Protein AF-A0A520GI30-F1 (afdb_monomer_lite)

Sequence (69 aa):
MNASSDHQAIDSRFEDADGFYEQLLDAHAGLTREQSEALNARLVLLLANEVGDARRLAACLAAARAAGG

Structure (mmCIF, N/CA/C/O backbone):
data_AF-A0A520GI30-F1
#
_entry.id   AF-A0A520GI30-F1
#
loop_
_atom_site.group_PDB
_atom_site.id
_atom_site.type_symbol
_atom_site.label_atom_id
_atom_site.label_alt_id
_atom_site.label_comp_id
_atom_site.label_asym_id
_atom_site.label_entity_id
_atom_site.label_seq_id
_atom_site.pdbx_PDB_ins_code
_atom_site.Cartn_x
_atom_si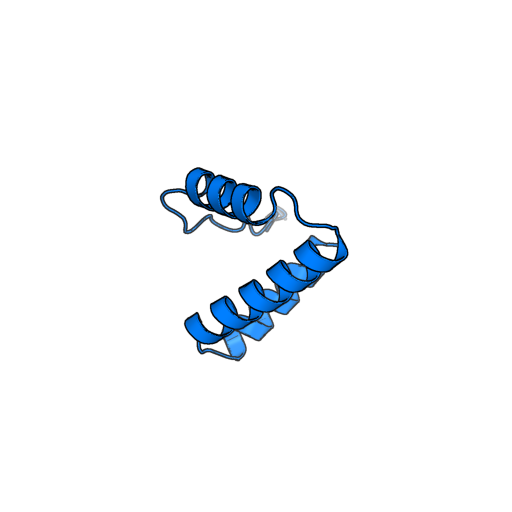te.Cartn_y
_atom_site.Cartn_z
_atom_site.occupancy
_atom_site.B_iso_or_equiv
_atom_site.auth_seq_id
_atom_site.auth_comp_id
_atom_site.auth_asym_id
_atom_site.auth_atom_id
_atom_site.pdbx_PDB_model_num
ATOM 1 N N . MET A 1 1 ? 18.506 28.724 -17.756 1.00 45.81 1 MET A N 1
ATOM 2 C CA . MET A 1 1 ? 18.048 27.924 -16.604 1.00 45.81 1 MET A CA 1
ATOM 3 C C . MET A 1 1 ? 16.535 28.022 -16.516 1.00 45.81 1 MET A C 1
ATOM 5 O O . MET A 1 1 ? 16.050 29.065 -16.106 1.00 45.81 1 MET A O 1
ATOM 9 N N . ASN A 1 2 ? 15.795 26.990 -16.918 1.00 34.88 2 ASN A N 1
ATOM 10 C CA . ASN A 1 2 ? 14.431 26.810 -16.427 1.00 34.88 2 ASN A CA 1
ATOM 11 C C . ASN A 1 2 ? 14.417 25.465 -15.711 1.00 34.88 2 ASN A C 1
ATOM 13 O O . ASN A 1 2 ? 14.734 24.445 -16.324 1.00 34.88 2 ASN A O 1
ATOM 17 N N . ALA A 1 3 ? 14.186 25.505 -14.402 1.00 47.28 3 ALA A N 1
ATOM 18 C CA . ALA A 1 3 ? 14.077 24.324 -13.572 1.00 47.28 3 ALA A CA 1
ATOM 19 C C . ALA A 1 3 ? 12.893 23.512 -14.101 1.00 47.28 3 ALA A C 1
ATOM 21 O O . ALA A 1 3 ? 11.741 23.912 -13.952 1.00 47.28 3 ALA A O 1
ATOM 22 N N . SER A 1 4 ? 13.190 22.410 -14.789 1.00 48.19 4 SER A N 1
ATOM 23 C CA . SER A 1 4 ? 12.189 21.387 -15.051 1.00 48.19 4 SER A CA 1
ATOM 24 C C . SER A 1 4 ? 11.840 20.813 -13.688 1.00 48.19 4 SER A C 1
ATOM 26 O O . SER A 1 4 ? 12.633 20.079 -13.100 1.00 48.19 4 SER A O 1
ATOM 28 N N . SER A 1 5 ? 10.716 21.264 -13.138 1.00 52.72 5 SER A N 1
ATOM 29 C CA . SER A 1 5 ? 10.080 20.646 -11.986 1.00 52.72 5 SER A CA 1
ATOM 30 C C . SER A 1 5 ? 9.670 19.241 -12.399 1.00 52.72 5 SER A C 1
ATOM 32 O O . SER A 1 5 ? 8.548 19.015 -12.839 1.00 52.72 5 SER A O 1
ATOM 34 N N . ASP A 1 6 ? 10.609 18.309 -12.280 1.00 47.41 6 ASP A N 1
ATOM 35 C CA . ASP A 1 6 ? 10.384 16.872 -12.365 1.00 47.41 6 ASP A CA 1
ATOM 36 C C . ASP A 1 6 ? 9.700 16.439 -11.058 1.00 47.41 6 ASP A C 1
ATOM 38 O O . ASP A 1 6 ? 10.246 15.727 -10.221 1.00 47.41 6 ASP A O 1
ATOM 42 N N . HIS A 1 7 ? 8.495 16.962 -10.810 1.00 47.81 7 HIS A N 1
ATOM 43 C CA . HIS A 1 7 ? 7.547 16.200 -10.016 1.00 47.81 7 HIS A CA 1
ATOM 44 C C . HIS A 1 7 ? 7.160 15.056 -10.937 1.00 47.81 7 HIS A C 1
ATOM 46 O O . HIS A 1 7 ? 6.331 15.249 -11.825 1.00 47.81 7 HIS A O 1
ATOM 52 N N . GLN A 1 8 ? 7.803 13.897 -10.773 1.00 49.34 8 GLN A N 1
ATOM 53 C CA . GLN A 1 8 ? 7.262 12.639 -11.269 1.00 49.34 8 GLN A CA 1
ATOM 54 C C . GLN A 1 8 ? 5.878 12.487 -10.639 1.00 49.34 8 GLN A C 1
ATOM 56 O O . GLN A 1 8 ? 5.714 11.896 -9.572 1.00 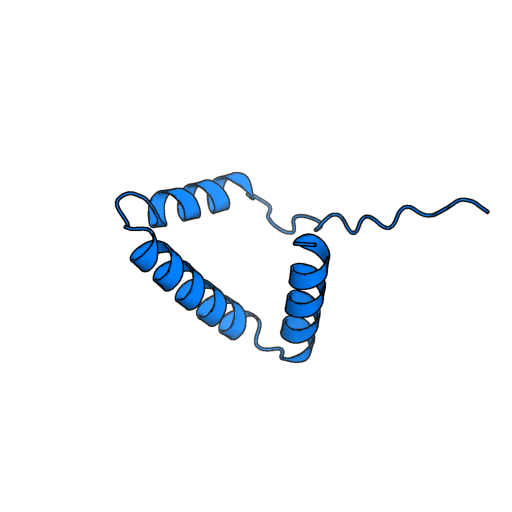49.34 8 GLN A O 1
ATOM 61 N N . ALA A 1 9 ? 4.875 13.078 -11.286 1.00 45.56 9 ALA A N 1
ATOM 62 C CA . ALA A 1 9 ? 3.509 12.656 -11.143 1.00 45.56 9 ALA A CA 1
ATOM 63 C C . ALA A 1 9 ? 3.558 11.162 -11.434 1.00 45.56 9 ALA A C 1
ATOM 65 O O . ALA A 1 9 ? 4.074 10.737 -12.469 1.00 45.56 9 ALA A O 1
ATOM 66 N N . ILE A 1 10 ? 3.132 10.362 -10.464 1.00 53.75 10 ILE A N 1
ATOM 67 C CA . ILE A 1 10 ? 2.854 8.960 -10.705 1.00 53.75 10 ILE A CA 1
ATOM 68 C C . ILE A 1 10 ? 1.764 8.996 -11.779 1.00 53.75 10 ILE A C 1
ATOM 70 O O . ILE A 1 10 ? 0.604 9.228 -11.453 1.00 53.75 10 ILE A O 1
ATOM 74 N N . ASP A 1 11 ? 2.139 8.923 -13.059 1.00 47.06 11 ASP A N 1
ATOM 75 C CA . ASP A 1 11 ? 1.180 8.866 -14.154 1.00 47.06 11 ASP A CA 1
ATOM 76 C C . ASP A 1 11 ? 0.279 7.679 -13.840 1.00 47.06 11 ASP A C 1
ATOM 78 O O . ASP A 1 11 ? 0.731 6.526 -13.846 1.00 47.06 11 ASP A O 1
ATOM 82 N N . SER A 1 12 ? -0.965 7.971 -13.452 1.00 53.69 12 SER A N 1
ATOM 83 C CA . SER A 1 12 ? -1.923 6.950 -13.063 1.00 53.69 12 SER A CA 1
ATOM 84 C C . SER A 1 12 ? -2.157 6.088 -14.293 1.00 53.69 12 SER A C 1
ATOM 86 O O . SER A 1 12 ? -2.852 6.476 -15.225 1.00 53.69 12 SER A O 1
ATOM 88 N N . ARG A 1 13 ? -1.533 4.908 -14.321 1.00 63.91 13 ARG A N 1
ATOM 89 C CA . ARG A 1 13 ? -1.748 3.901 -15.371 1.00 63.91 13 ARG A CA 1
ATOM 90 C C . ARG A 1 13 ? -3.106 3.208 -15.242 1.00 63.91 13 ARG A C 1
ATOM 92 O O . ARG A 1 13 ? -3.380 2.277 -15.990 1.00 63.9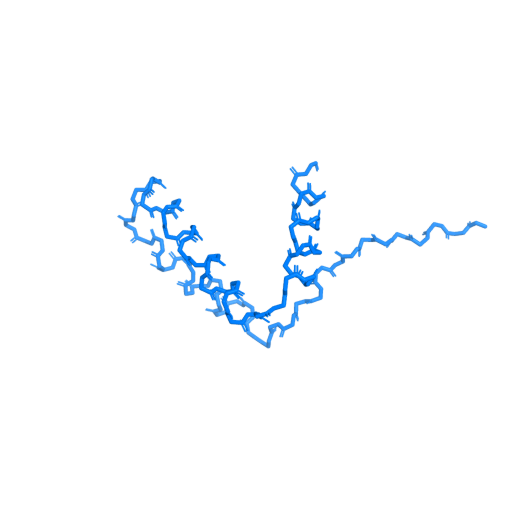1 13 ARG A O 1
ATOM 99 N N . PHE A 1 14 ? -3.912 3.614 -14.267 1.00 60.09 14 PHE A N 1
ATOM 100 C CA . PHE A 1 14 ? -5.231 3.074 -14.005 1.00 60.09 14 PHE A CA 1
ATOM 101 C C . PHE A 1 14 ? -6.267 3.809 -14.855 1.00 60.09 14 PHE A C 1
ATOM 103 O O . PHE A 1 14 ? -6.426 5.019 -14.717 1.00 60.09 14 PHE A O 1
ATOM 110 N N . GLU A 1 15 ? -6.983 3.066 -15.703 1.00 66.88 15 GLU A N 1
ATOM 111 C CA . GLU A 1 15 ? -8.195 3.566 -16.372 1.00 66.88 15 GLU A CA 1
ATOM 112 C C . GLU A 1 15 ? -9.307 3.891 -15.361 1.00 66.88 15 GLU A C 1
ATOM 114 O O . GLU A 1 15 ? -10.102 4.791 -15.605 1.00 66.88 15 GLU A O 1
ATOM 119 N N . ASP A 1 16 ? -9.320 3.206 -14.212 1.00 79.00 16 ASP A N 1
ATOM 120 C CA . ASP A 1 16 ? -10.257 3.428 -13.108 1.00 79.00 16 ASP A CA 1
ATOM 121 C C . ASP A 1 16 ? -9.511 3.435 -11.762 1.00 79.00 16 ASP A C 1
ATOM 123 O O . ASP A 1 16 ? -9.452 2.445 -11.029 1.00 79.00 16 ASP A O 1
ATOM 127 N N . ALA A 1 17 ? -8.834 4.550 -11.481 1.00 77.62 17 ALA A N 1
ATOM 128 C CA . ALA A 1 17 ? -8.097 4.726 -10.230 1.00 77.62 17 ALA A CA 1
ATOM 129 C C . ALA A 1 17 ? -9.043 4.809 -9.019 1.00 77.62 17 ALA A C 1
ATOM 131 O O . ALA A 1 17 ? -8.718 4.288 -7.950 1.00 77.62 17 ALA A O 1
ATOM 132 N N . ASP A 1 18 ? -10.211 5.423 -9.210 1.00 83.06 18 ASP A N 1
ATOM 133 C CA . ASP A 1 18 ? -11.207 5.637 -8.162 1.00 83.06 18 ASP A CA 1
ATOM 134 C C . ASP A 1 18 ? -11.834 4.305 -7.732 1.00 83.06 18 ASP A C 1
ATOM 136 O O . ASP A 1 18 ? -11.851 3.992 -6.541 1.00 83.06 18 ASP A O 1
ATOM 140 N N . GLY A 1 19 ? -12.232 3.453 -8.684 1.00 89.06 19 GLY A N 1
ATOM 141 C CA . GLY A 1 19 ? -12.799 2.137 -8.389 1.00 89.06 19 GLY A CA 1
ATOM 142 C C . GLY A 1 19 ? -11.813 1.180 -7.714 1.00 89.06 19 GLY A C 1
ATOM 143 O O . GLY A 1 19 ? -12.209 0.355 -6.886 1.00 89.06 19 GLY A O 1
ATOM 144 N N . PHE A 1 20 ? -10.511 1.279 -8.005 1.00 86.69 20 PHE A N 1
ATOM 145 C CA . PHE A 1 20 ? -9.503 0.529 -7.246 1.00 86.69 20 PHE A CA 1
ATOM 146 C C . PHE A 1 20 ? -9.350 1.068 -5.817 1.00 86.69 20 PHE A C 1
ATOM 148 O O . PHE A 1 20 ? -9.215 0.285 -4.875 1.00 86.69 20 PHE A O 1
ATOM 155 N N . TYR A 1 21 ? -9.389 2.391 -5.642 1.00 86.94 21 TYR A N 1
ATOM 156 C CA . TYR A 1 21 ? -9.280 3.009 -4.323 1.00 86.94 21 TYR A CA 1
ATOM 157 C C . TYR A 1 21 ? -10.470 2.650 -3.423 1.00 86.94 21 TYR A C 1
ATOM 159 O O . TYR A 1 21 ? -10.263 2.313 -2.258 1.00 86.94 21 TYR A O 1
ATOM 167 N N . GLU A 1 22 ? -11.692 2.634 -3.962 1.00 94.00 22 GLU A N 1
ATOM 168 C CA . GLU A 1 22 ? -12.885 2.165 -3.243 1.00 94.00 22 GLU A CA 1
ATOM 169 C C . GLU A 1 22 ? -12.743 0.705 -2.795 1.00 94.00 22 GLU A C 1
ATOM 171 O O . GLU A 1 22 ? -12.909 0.407 -1.614 1.00 94.00 22 GLU A O 1
ATOM 176 N N . GLN A 1 23 ? -12.329 -0.195 -3.693 1.00 93.94 23 GLN A N 1
ATOM 177 C CA . GLN A 1 23 ? -12.095 -1.604 -3.345 1.00 93.94 23 GLN A CA 1
ATOM 178 C C . GLN A 1 23 ? -11.037 -1.772 -2.249 1.00 93.94 23 GLN A C 1
ATOM 180 O O . GLN A 1 23 ? -11.162 -2.647 -1.388 1.00 93.94 23 GLN A O 1
ATOM 185 N N . LEU A 1 24 ? -9.991 -0.943 -2.266 1.00 94.00 24 LEU A N 1
ATOM 186 C CA . LEU A 1 24 ? -8.967 -0.954 -1.229 1.00 94.00 24 LEU A CA 1
ATOM 187 C C . LEU A 1 24 ? -9.535 -0.486 0.118 1.00 94.00 24 LEU A C 1
ATOM 189 O O . LEU A 1 24 ? -9.284 -1.132 1.133 1.00 94.00 24 LEU A O 1
ATOM 193 N N . LEU A 1 25 ? -10.321 0.595 0.139 1.00 94.56 25 LEU A N 1
ATOM 194 C CA . LEU A 1 25 ? -10.986 1.082 1.353 1.00 94.56 25 LEU A CA 1
ATOM 195 C C . LEU A 1 25 ? -11.938 0.035 1.939 1.00 94.56 25 LEU A C 1
ATOM 197 O O . LEU A 1 25 ? -11.886 -0.235 3.141 1.00 94.56 25 LEU A O 1
ATOM 201 N N . ASP A 1 26 ? -12.751 -0.595 1.094 1.00 97.06 26 ASP A N 1
ATOM 202 C CA . ASP A 1 26 ? -13.676 -1.651 1.500 1.00 97.06 26 ASP A CA 1
ATOM 203 C C . ASP A 1 26 ? -12.935 -2.857 2.087 1.00 97.06 26 ASP A C 1
ATOM 205 O O . ASP A 1 26 ? -13.359 -3.419 3.098 1.00 97.06 26 ASP A O 1
ATOM 209 N N . ALA A 1 27 ? -11.778 -3.218 1.524 1.00 96.94 27 ALA A N 1
ATOM 210 C CA . ALA A 1 27 ? -10.940 -4.290 2.059 1.00 96.94 27 ALA A CA 1
ATOM 211 C C . ALA A 1 27 ? -10.397 -3.988 3.471 1.00 96.94 27 ALA A C 1
ATOM 213 O O . ALA A 1 27 ? -10.096 -4.917 4.225 1.00 96.94 27 ALA A O 1
ATOM 214 N N . HIS A 1 28 ? -10.289 -2.710 3.848 1.00 97.69 28 HIS A N 1
ATOM 215 C CA . HIS A 1 28 ? -9.895 -2.274 5.189 1.00 97.69 28 HIS A CA 1
ATOM 216 C C . HIS A 1 28 ? -11.069 -2.112 6.165 1.00 97.69 28 HIS A C 1
ATOM 218 O O . HIS A 1 28 ? -10.843 -2.000 7.376 1.00 97.69 28 HIS A O 1
ATOM 224 N N . ALA A 1 29 ? -12.313 -2.098 5.685 1.00 97.12 29 ALA A N 1
ATOM 225 C CA . ALA A 1 29 ? -13.477 -1.837 6.520 1.00 97.12 29 ALA A CA 1
ATOM 226 C C . ALA A 1 29 ? -13.611 -2.873 7.654 1.00 97.12 29 ALA A C 1
ATOM 228 O O . ALA A 1 29 ? -13.632 -4.083 7.439 1.00 97.12 29 ALA A O 1
ATOM 229 N N . GLY A 1 30 ? -13.701 -2.386 8.895 1.00 96.94 30 GLY A N 1
ATOM 230 C CA . GLY A 1 30 ? -13.841 -3.229 10.088 1.00 96.94 30 GLY A CA 1
ATOM 231 C C . GLY A 1 30 ? -12.550 -3.895 10.580 1.00 96.94 30 GLY A C 1
ATOM 232 O O . GLY A 1 30 ? -12.595 -4.600 11.589 1.00 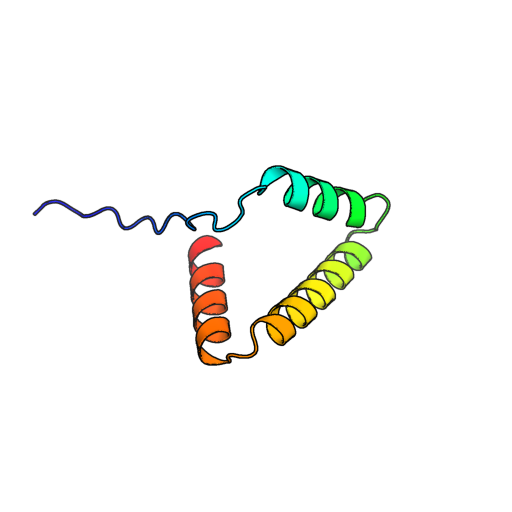96.94 30 GLY A O 1
ATOM 233 N N . LEU A 1 31 ? -11.407 -3.666 9.925 1.00 98.25 31 LEU A N 1
ATOM 234 C CA . LEU A 1 31 ? -10.111 -4.158 10.389 1.00 98.25 31 LEU A CA 1
ATOM 235 C C . LEU A 1 31 ? -9.528 -3.262 11.487 1.00 98.25 31 LEU A C 1
ATOM 237 O O . LEU A 1 31 ? -9.631 -2.036 11.442 1.00 98.25 31 LEU A O 1
ATOM 241 N N . THR A 1 32 ? -8.825 -3.866 12.448 1.00 98.38 32 THR A N 1
ATOM 242 C CA . THR A 1 32 ? -7.929 -3.102 13.325 1.00 98.38 32 THR A CA 1
ATOM 243 C C . THR A 1 32 ? -6.748 -2.549 12.529 1.00 98.38 32 THR A C 1
ATOM 245 O O . THR A 1 32 ? -6.482 -2.945 11.387 1.00 98.38 32 THR A O 1
ATOM 248 N N . ARG A 1 33 ? -5.984 -1.649 13.148 1.00 97.12 33 ARG A N 1
ATOM 249 C CA . ARG A 1 33 ? -4.762 -1.111 12.549 1.00 97.12 33 ARG A CA 1
ATOM 250 C C . ARG A 1 33 ? -3.764 -2.219 12.211 1.00 97.12 33 ARG A C 1
ATOM 252 O O . ARG A 1 33 ? -3.265 -2.267 11.096 1.00 97.12 33 ARG A O 1
ATOM 259 N N . GLU A 1 34 ? -3.544 -3.153 13.129 1.00 98.12 34 GLU A N 1
ATOM 260 C CA . GLU A 1 34 ? -2.609 -4.269 12.950 1.00 98.12 34 GLU A CA 1
ATOM 261 C C . GLU A 1 34 ? -3.075 -5.212 11.827 1.00 98.12 34 GLU A C 1
ATOM 263 O O . GLU A 1 34 ? -2.274 -5.693 11.026 1.00 98.12 34 GLU A O 1
ATOM 268 N N . GLN A 1 35 ? -4.386 -5.447 11.720 1.00 98.12 35 GLN A N 1
ATOM 269 C CA . GLN A 1 35 ? -4.965 -6.230 10.626 1.00 98.12 35 GLN A CA 1
ATOM 270 C C . GLN A 1 35 ? -4.831 -5.518 9.275 1.00 98.12 35 GLN A C 1
ATOM 272 O O . GLN A 1 35 ? -4.520 -6.169 8.277 1.00 98.12 35 GLN A O 1
ATOM 277 N N . SER A 1 36 ? -5.014 -4.197 9.251 1.00 98.12 36 SER A N 1
ATOM 278 C CA . SER A 1 36 ? -4.816 -3.360 8.064 1.00 98.12 36 SER A CA 1
ATOM 279 C C . SER A 1 36 ? -3.355 -3.343 7.612 1.00 98.12 36 SER A C 1
ATOM 281 O O . SER A 1 36 ? -3.074 -3.518 6.430 1.00 98.12 36 SER A O 1
ATOM 283 N N . GLU A 1 37 ? -2.406 -3.222 8.542 1.00 97.88 37 GLU A N 1
ATOM 284 C CA . GLU A 1 37 ? -0.969 -3.331 8.258 1.00 97.88 37 GLU A CA 1
ATOM 285 C C . GLU A 1 37 ? -0.627 -4.712 7.671 1.00 97.88 37 GLU A C 1
ATOM 287 O O . GLU A 1 37 ? 0.077 -4.814 6.662 1.00 97.88 37 GLU A O 1
ATOM 292 N N . ALA A 1 38 ? -1.191 -5.785 8.237 1.00 98.00 38 ALA A N 1
ATOM 293 C CA . ALA A 1 38 ? -1.014 -7.138 7.719 1.00 98.00 38 ALA A CA 1
ATOM 294 C C . ALA A 1 38 ? -1.663 -7.344 6.338 1.00 98.00 38 ALA A C 1
ATOM 296 O O . ALA A 1 38 ? -1.158 -8.137 5.538 1.00 98.00 38 ALA A O 1
ATOM 297 N N . LEU A 1 39 ? -2.797 -6.695 6.052 1.00 98.19 39 LEU A N 1
ATOM 298 C CA . LEU A 1 39 ? -3.416 -6.693 4.723 1.00 98.19 39 LEU A CA 1
ATOM 299 C C . LEU A 1 39 ? -2.499 -6.005 3.709 1.00 98.19 39 LEU A C 1
ATOM 301 O O . LEU A 1 39 ? -2.182 -6.602 2.682 1.00 98.19 39 LEU A O 1
ATOM 305 N N . ASN A 1 40 ? -1.985 -4.820 4.044 1.00 96.69 40 ASN A N 1
ATOM 306 C CA . ASN A 1 40 ? -1.074 -4.063 3.187 1.00 96.69 40 ASN A CA 1
ATOM 307 C C . ASN A 1 40 ? 0.201 -4.845 2.865 1.00 96.69 40 ASN A C 1
ATOM 309 O O . ASN A 1 40 ? 0.598 -4.925 1.704 1.00 96.69 40 ASN A O 1
ATOM 313 N N . ALA A 1 41 ? 0.816 -5.487 3.861 1.00 96.69 41 ALA A N 1
ATOM 314 C CA . ALA A 1 41 ? 2.004 -6.310 3.640 1.00 96.69 41 ALA A CA 1
ATOM 315 C C . ALA A 1 41 ? 1.735 -7.467 2.660 1.00 96.69 41 ALA A C 1
ATOM 317 O O . ALA A 1 41 ? 2.535 -7.718 1.758 1.00 96.69 41 ALA A O 1
ATOM 318 N N . ARG A 1 42 ? 0.589 -8.148 2.798 1.00 97.88 42 ARG A N 1
ATOM 319 C CA . ARG A 1 42 ? 0.178 -9.222 1.879 1.00 97.88 42 ARG A CA 1
ATOM 320 C C . ARG A 1 42 ? -0.083 -8.695 0.471 1.00 97.88 42 ARG A C 1
ATOM 322 O O . ARG A 1 42 ? 0.404 -9.292 -0.484 1.00 97.88 42 ARG A O 1
ATOM 329 N N . LEU A 1 43 ? -0.794 -7.576 0.345 1.00 96.62 43 LEU A N 1
ATOM 330 C CA . LEU A 1 43 ? -1.074 -6.948 -0.944 1.00 96.62 43 LEU A CA 1
ATOM 331 C C . LEU A 1 43 ? 0.219 -6.558 -1.672 1.00 96.62 43 LEU A C 1
ATOM 333 O O . LEU A 1 43 ? 0.378 -6.883 -2.844 1.00 96.62 43 LEU A O 1
ATOM 337 N N . VAL A 1 44 ? 1.179 -5.945 -0.971 1.00 94.50 44 VAL A N 1
ATOM 338 C CA . VAL A 1 44 ? 2.492 -5.590 -1.539 1.00 94.50 44 VAL A CA 1
ATOM 339 C C . VAL A 1 44 ? 3.229 -6.823 -2.065 1.00 94.50 44 VAL A C 1
ATOM 341 O O . VAL A 1 44 ? 3.785 -6.771 -3.159 1.00 94.50 44 VAL A O 1
ATOM 344 N N . LEU A 1 45 ? 3.221 -7.939 -1.329 1.00 95.44 45 LEU A N 1
ATOM 345 C CA . LEU A 1 45 ? 3.865 -9.182 -1.772 1.00 95.44 45 LEU A CA 1
ATOM 346 C C . LEU A 1 45 ? 3.193 -9.781 -3.013 1.00 95.44 45 LEU A C 1
ATOM 348 O O . LEU A 1 45 ? 3.891 -10.226 -3.922 1.00 95.44 45 LEU A O 1
ATOM 352 N N . LEU A 1 46 ? 1.859 -9.772 -3.067 1.00 96.31 46 LEU A N 1
ATOM 353 C CA . LEU A 1 46 ? 1.108 -10.249 -4.230 1.00 96.31 46 LEU A CA 1
ATOM 354 C C . LEU A 1 46 ? 1.406 -9.392 -5.462 1.00 96.31 46 LEU A C 1
ATOM 356 O O . LEU A 1 46 ? 1.790 -9.927 -6.495 1.00 96.31 46 LEU A O 1
ATOM 360 N N . LEU A 1 47 ? 1.337 -8.065 -5.338 1.00 93.88 47 LEU A N 1
ATOM 361 C CA . LEU A 1 47 ? 1.683 -7.150 -6.429 1.00 93.88 47 LEU A CA 1
ATOM 362 C C . LEU A 1 47 ? 3.143 -7.313 -6.868 1.00 93.88 47 LEU A C 1
ATOM 364 O O . LEU A 1 47 ? 3.439 -7.271 -8.060 1.00 93.88 47 LEU A O 1
ATOM 368 N N . ALA A 1 48 ? 4.063 -7.538 -5.928 1.00 93.81 48 ALA A N 1
ATOM 369 C CA . ALA A 1 48 ? 5.460 -7.790 -6.256 1.00 93.81 48 ALA A CA 1
ATOM 370 C C . ALA A 1 48 ? 5.644 -9.079 -7.070 1.00 93.81 48 ALA A C 1
ATOM 372 O O . ALA A 1 48 ? 6.436 -9.099 -8.015 1.00 93.81 48 ALA A O 1
ATOM 373 N N . ASN A 1 49 ? 4.890 -10.127 -6.732 1.00 95.00 49 ASN A N 1
ATOM 374 C CA . ASN A 1 49 ? 4.854 -11.366 -7.500 1.00 95.00 49 ASN A CA 1
ATOM 375 C C . ASN A 1 49 ? 4.294 -11.144 -8.915 1.00 95.00 49 ASN A C 1
ATOM 377 O O . ASN A 1 49 ? 4.911 -11.599 -9.874 1.00 95.00 49 ASN A O 1
ATOM 381 N N . GLU A 1 50 ? 3.198 -10.392 -9.056 1.00 94.75 50 GLU A N 1
ATOM 382 C CA . GLU A 1 50 ? 2.616 -10.060 -10.368 1.00 94.75 50 GLU A CA 1
ATOM 383 C C . GLU A 1 50 ? 3.579 -9.253 -11.256 1.00 94.75 50 GLU A C 1
ATOM 385 O O . GLU A 1 50 ? 3.624 -9.442 -12.471 1.00 94.75 50 GLU A O 1
ATOM 390 N N . VAL A 1 51 ? 4.389 -8.365 -10.667 1.00 94.12 51 VAL A N 1
ATOM 391 C CA . VAL A 1 51 ? 5.394 -7.587 -11.413 1.00 94.12 51 VAL A CA 1
ATOM 392 C C . VAL A 1 51 ? 6.542 -8.468 -11.920 1.00 94.12 51 VAL A C 1
ATOM 394 O O . VAL A 1 51 ? 7.051 -8.221 -13.014 1.00 94.12 51 VAL A O 1
ATOM 397 N N . GLY A 1 52 ? 6.997 -9.446 -11.128 1.00 92.94 52 GLY A N 1
ATOM 398 C CA . GLY A 1 52 ? 8.000 -10.446 -11.527 1.00 92.94 52 GLY A CA 1
ATOM 399 C C . GLY A 1 52 ? 9.412 -9.927 -11.867 1.00 92.94 52 GLY A C 1
ATOM 400 O O . GLY A 1 5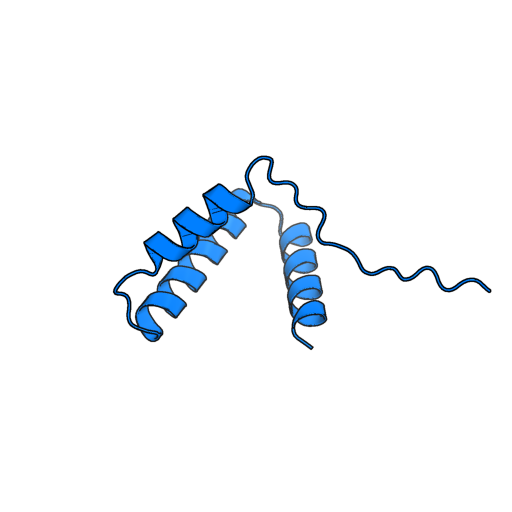2 ? 10.279 -10.719 -12.230 1.00 92.94 52 GLY A O 1
ATOM 401 N N . ASP A 1 53 ? 9.682 -8.621 -11.750 1.00 95.31 53 ASP A N 1
ATOM 402 C CA . ASP A 1 53 ? 10.970 -7.992 -12.090 1.00 95.31 53 ASP A CA 1
ATOM 403 C C . ASP A 1 53 ? 11.578 -7.262 -10.883 1.00 95.31 53 ASP A C 1
ATOM 405 O O . ASP A 1 53 ? 11.147 -6.173 -10.492 1.00 95.31 53 ASP A O 1
ATOM 409 N N . ALA A 1 54 ? 12.655 -7.834 -10.337 1.00 91.56 54 ALA A N 1
ATOM 410 C CA . ALA A 1 54 ? 13.367 -7.297 -9.179 1.00 91.56 54 ALA A CA 1
ATOM 411 C C . ALA A 1 54 ? 13.913 -5.870 -9.386 1.00 91.56 54 ALA A C 1
ATOM 413 O O . ALA A 1 54 ? 13.976 -5.096 -8.431 1.00 91.56 54 ALA A O 1
ATOM 414 N N . ARG A 1 55 ? 14.282 -5.482 -10.616 1.00 94.19 55 ARG A N 1
ATOM 415 C CA . ARG A 1 55 ? 14.784 -4.124 -10.899 1.00 94.19 55 ARG A CA 1
ATOM 416 C C . ARG A 1 55 ? 13.660 -3.100 -10.853 1.00 94.19 55 ARG A C 1
ATOM 418 O O . ARG A 1 55 ? 13.856 -2.004 -10.333 1.00 94.19 55 ARG A O 1
ATOM 425 N N . ARG A 1 56 ? 12.476 -3.461 -11.359 1.00 93.44 56 ARG A N 1
ATOM 426 C CA . ARG A 1 56 ? 11.279 -2.612 -11.259 1.00 93.44 56 ARG A CA 1
ATOM 427 C C . ARG A 1 56 ? 10.861 -2.437 -9.806 1.00 93.44 56 ARG A C 1
ATOM 429 O O . ARG A 1 56 ? 10.625 -1.312 -9.383 1.00 93.44 56 ARG A O 1
ATOM 436 N N . LEU A 1 57 ? 10.865 -3.519 -9.029 1.00 93.88 57 LEU A N 1
ATOM 437 C CA . LEU A 1 57 ? 10.562 -3.465 -7.597 1.00 93.88 57 LEU A CA 1
ATOM 438 C C . LEU A 1 57 ? 11.546 -2.571 -6.831 1.00 93.88 57 LEU A C 1
ATOM 440 O O . LEU A 1 57 ? 11.120 -1.755 -6.017 1.00 93.88 57 LEU A O 1
ATOM 444 N N . ALA A 1 58 ? 12.846 -2.653 -7.131 1.00 94.25 58 ALA A N 1
ATOM 445 C CA . ALA A 1 58 ? 13.850 -1.773 -6.533 1.00 94.25 58 ALA A CA 1
ATOM 446 C C . ALA A 1 58 ? 13.603 -0.288 -6.860 1.00 94.25 58 ALA A C 1
ATOM 448 O O . ALA A 1 58 ? 13.708 0.561 -5.975 1.00 94.25 58 ALA A O 1
ATOM 449 N N . ALA A 1 59 ? 13.22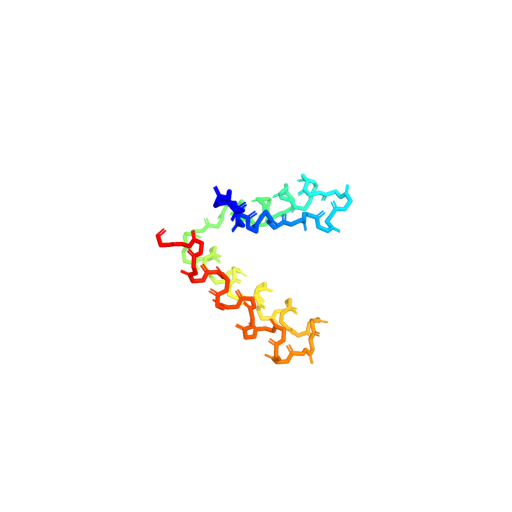4 0.026 -8.104 1.00 93.25 59 ALA A N 1
ATOM 450 C CA . ALA A 1 59 ? 12.864 1.386 -8.501 1.00 93.25 59 ALA A CA 1
ATOM 451 C C . ALA A 1 59 ? 11.601 1.885 -7.774 1.00 93.25 59 ALA A C 1
ATOM 453 O O . ALA A 1 59 ? 11.594 3.007 -7.269 1.00 93.25 59 ALA A O 1
ATOM 454 N N . CYS A 1 60 ? 10.567 1.045 -7.645 1.00 91.94 60 CYS A N 1
ATOM 455 C CA . CYS A 1 60 ? 9.360 1.369 -6.880 1.00 91.94 60 CYS A CA 1
ATOM 456 C C . CYS A 1 60 ? 9.673 1.654 -5.403 1.00 91.94 60 CYS A C 1
ATOM 458 O O . CYS A 1 60 ? 9.164 2.625 -4.850 1.00 91.94 60 CYS A O 1
ATOM 460 N N . LEU A 1 61 ? 10.541 0.855 -4.770 1.00 92.81 61 LEU A N 1
ATOM 461 C CA . LEU A 1 61 ? 10.964 1.077 -3.382 1.00 92.81 61 LEU A CA 1
ATOM 462 C C . LEU A 1 61 ? 11.718 2.400 -3.207 1.00 92.81 61 LEU A C 1
ATOM 464 O O . LEU A 1 61 ? 11.492 3.112 -2.227 1.00 92.81 61 LEU A O 1
ATOM 468 N N . ALA A 1 62 ? 12.605 2.739 -4.147 1.00 93.81 62 ALA A N 1
ATOM 469 C CA . ALA A 1 62 ? 13.320 4.011 -4.130 1.00 93.81 62 ALA A CA 1
ATOM 470 C C . ALA A 1 62 ? 12.357 5.202 -4.274 1.00 93.81 62 ALA A C 1
ATOM 472 O O . ALA A 1 62 ? 12.444 6.151 -3.496 1.00 93.81 62 ALA A O 1
ATOM 473 N N . ALA A 1 63 ? 11.401 5.120 -5.205 1.00 90.38 63 ALA A N 1
ATOM 474 C CA . ALA A 1 63 ? 10.382 6.150 -5.404 1.00 90.38 63 ALA A CA 1
ATOM 475 C C . ALA A 1 63 ? 9.478 6.321 -4.170 1.00 90.38 63 ALA A C 1
ATOM 477 O O . ALA A 1 63 ? 9.280 7.441 -3.705 1.00 90.38 63 ALA A O 1
ATOM 478 N N . ALA A 1 64 ? 8.995 5.221 -3.580 1.00 89.69 64 ALA A N 1
ATOM 479 C CA . ALA A 1 64 ? 8.165 5.262 -2.374 1.00 89.69 64 ALA A CA 1
ATOM 480 C C . ALA A 1 64 ? 8.896 5.911 -1.184 1.00 89.69 64 ALA A C 1
ATOM 482 O O . ALA A 1 64 ? 8.299 6.679 -0.434 1.00 89.69 64 ALA A O 1
ATOM 483 N N . ARG A 1 65 ? 10.204 5.653 -1.033 1.00 92.00 65 ARG A N 1
ATOM 484 C CA . ARG A 1 65 ? 11.036 6.315 -0.014 1.00 92.00 65 ARG A CA 1
ATOM 485 C C . ARG A 1 65 ? 11.206 7.813 -0.252 1.00 92.00 65 ARG A C 1
ATOM 487 O O . ARG A 1 65 ? 11.290 8.549 0.721 1.00 92.00 65 ARG A O 1
ATOM 494 N N . ALA A 1 66 ? 11.284 8.249 -1.507 1.00 89.50 66 ALA A N 1
ATOM 495 C CA . ALA A 1 66 ? 11.431 9.661 -1.850 1.00 89.50 66 ALA A CA 1
ATOM 496 C C . ALA A 1 66 ? 10.125 10.455 -1.670 1.00 89.50 66 ALA A C 1
ATOM 498 O O . ALA A 1 66 ? 10.180 11.624 -1.311 1.00 89.50 66 ALA A O 1
ATOM 499 N N . ALA A 1 67 ? 8.965 9.827 -1.891 1.00 80.12 67 ALA A N 1
ATOM 500 C CA . ALA A 1 67 ? 7.655 10.473 -1.765 1.00 80.12 67 ALA A CA 1
ATOM 501 C C . ALA A 1 67 ? 7.155 10.614 -0.313 1.00 80.12 67 ALA A C 1
ATOM 503 O O . ALA A 1 67 ? 6.298 11.447 -0.041 1.00 80.12 67 ALA A O 1
ATOM 504 N N . GLY A 1 68 ? 7.653 9.783 0.610 1.00 64.88 68 GLY A N 1
ATOM 505 C CA . GLY A 1 68 ? 7.283 9.806 2.032 1.00 64.88 68 GLY A CA 1
ATOM 506 C C . GLY A 1 68 ? 8.201 10.646 2.931 1.00 64.88 68 GLY A C 1
ATOM 507 O O . GLY A 1 68 ? 8.147 10.469 4.149 1.00 64.88 68 GLY A O 1
ATOM 508 N N . GLY A 1 69 ? 9.079 11.469 2.344 1.00 47.88 69 GLY A N 1
ATOM 509 C CA . GLY A 1 69 ? 10.044 12.334 3.035 1.00 47.88 69 GLY A CA 1
ATOM 510 C C . GLY A 1 69 ? 9.672 13.808 3.007 1.00 47.88 69 GLY A C 1
ATOM 511 O O . GLY A 1 69 ? 8.949 14.220 2.075 1.00 47.88 69 GLY A O 1
#

pLDDT: mean 83.17, std 18.96, range [34.88, 98.38]

Secondary structure (DSSP, 8-state):
--------------TTHHHHHHHHHHHHTT--HHHHHHHHHHHHHHHHHHH--HHHHHHHHHHHHHHT-

Foldseek 3Di:
DDPPPPPVPVPPPDPCPPVVVVVLVVVCPPDDPVRNVVVVVVVLVVVVVVVVDPVVVVVVVVVVVVVVD

Radius of gyration: 15.29 Å; chains: 1; bounding box: 32×39×30 Å